Protein AF-F0Y7C0-F1 (afdb_monomer)

Structure (mmCIF, N/CA/C/O backbone):
data_AF-F0Y7C0-F1
#
_entry.id   AF-F0Y7C0-F1
#
loop_
_atom_site.group_PDB
_atom_site.id
_atom_site.type_symbol
_atom_site.label_atom_id
_atom_site.label_alt_id
_atom_site.label_comp_id
_atom_site.label_asym_id
_atom_site.label_entity_id
_atom_site.label_seq_id
_atom_site.pdbx_PDB_ins_code
_atom_site.Cartn_x
_atom_site.Cartn_y
_atom_site.Cartn_z
_atom_site.occupancy
_atom_site.B_iso_or_equiv
_atom_site.auth_seq_id
_atom_site.auth_comp_id
_atom_site.auth_asym_id
_atom_site.auth_atom_id
_atom_site.pdbx_PDB_model_num
ATOM 1 N N . MET A 1 1 ? 16.597 57.421 -19.277 1.00 56.44 1 MET A N 1
ATOM 2 C CA . MET A 1 1 ? 15.502 56.585 -18.731 1.00 56.44 1 MET A CA 1
ATOM 3 C C . MET A 1 1 ? 15.361 55.242 -19.453 1.00 56.44 1 MET A C 1
ATOM 5 O O . MET A 1 1 ? 14.968 54.290 -18.800 1.00 56.44 1 MET A O 1
ATOM 9 N N . GLU A 1 2 ? 15.746 55.115 -20.732 1.00 59.81 2 GLU A N 1
ATOM 10 C CA . GLU A 1 2 ? 15.645 53.856 -21.507 1.00 59.81 2 GLU A CA 1
ATOM 11 C C . GLU A 1 2 ? 16.550 52.711 -21.005 1.00 59.81 2 GLU A C 1
ATOM 13 O O . GLU A 1 2 ? 16.151 51.552 -21.026 1.00 59.81 2 GLU A O 1
ATOM 18 N N . SER A 1 3 ? 17.740 53.026 -20.479 1.00 69.81 3 SER A N 1
ATOM 19 C CA . SER A 1 3 ? 18.706 52.017 -20.009 1.00 69.81 3 SER A CA 1
ATOM 20 C C . SER A 1 3 ? 18.219 51.222 -18.787 1.00 69.81 3 SER A C 1
ATOM 22 O O . SER A 1 3 ? 18.406 50.011 -18.727 1.00 69.81 3 SER A O 1
ATOM 24 N N . LEU A 1 4 ? 17.531 51.874 -17.842 1.00 71.69 4 LEU A N 1
ATOM 25 C CA . LEU A 1 4 ? 16.999 51.210 -16.646 1.00 71.69 4 LEU A CA 1
ATOM 26 C C . LEU A 1 4 ? 15.819 50.287 -16.976 1.00 71.69 4 LEU A C 1
ATOM 28 O O . LEU A 1 4 ? 15.705 49.223 -16.376 1.00 71.69 4 LEU A O 1
ATOM 32 N N . GLY A 1 5 ? 14.981 50.658 -17.952 1.00 79.12 5 GLY A N 1
ATOM 33 C CA . GLY A 1 5 ? 13.874 49.818 -18.420 1.00 79.12 5 GLY A CA 1
ATOM 34 C C . GLY A 1 5 ? 14.374 48.515 -19.043 1.00 79.12 5 GLY A C 1
ATOM 35 O O . GLY A 1 5 ? 13.956 47.439 -18.632 1.00 79.12 5 GLY A O 1
ATOM 36 N N . SER A 1 6 ? 15.370 48.605 -19.930 1.00 79.25 6 SER A N 1
ATOM 37 C CA . SER A 1 6 ? 15.985 47.429 -20.561 1.00 79.25 6 SER A CA 1
ATOM 38 C C . SER A 1 6 ? 16.642 46.476 -19.556 1.00 79.25 6 SER A C 1
ATOM 40 O O . SER A 1 6 ? 16.590 45.263 -19.753 1.00 79.25 6 SER A O 1
ATOM 42 N N . ILE A 1 7 ? 17.253 47.000 -18.488 1.00 77.62 7 ILE A N 1
ATOM 43 C CA . ILE A 1 7 ? 17.872 46.181 -17.436 1.00 77.62 7 ILE A CA 1
ATOM 44 C C . ILE A 1 7 ? 16.794 45.486 -16.596 1.00 77.62 7 ILE A C 1
ATOM 46 O O . ILE A 1 7 ? 16.911 44.298 -16.304 1.00 77.62 7 ILE A O 1
ATOM 50 N N . ILE A 1 8 ? 15.719 46.198 -16.247 1.00 80.44 8 ILE A N 1
ATOM 51 C CA . ILE A 1 8 ? 14.585 45.633 -15.502 1.00 80.44 8 ILE A CA 1
ATOM 52 C C . ILE A 1 8 ? 13.877 44.550 -16.324 1.00 80.44 8 ILE A C 1
ATOM 54 O O . ILE A 1 8 ? 13.515 43.512 -15.772 1.00 80.44 8 ILE A O 1
ATOM 58 N N . ASP A 1 9 ? 13.712 44.753 -17.629 1.00 83.06 9 ASP A N 1
ATOM 59 C CA . ASP A 1 9 ? 13.090 43.771 -18.519 1.00 83.06 9 ASP A CA 1
ATOM 60 C C . ASP A 1 9 ? 13.996 42.555 -18.752 1.00 83.06 9 ASP A C 1
ATOM 62 O O . ASP A 1 9 ? 13.507 41.423 -18.770 1.00 83.06 9 ASP A O 1
ATOM 66 N N . GLY A 1 10 ? 15.315 42.763 -18.821 1.00 80.88 10 GLY A N 1
ATOM 67 C CA . GLY A 1 10 ? 16.316 41.694 -18.824 1.00 80.88 10 GLY A CA 1
ATOM 68 C C . GLY A 1 10 ? 16.215 40.824 -17.571 1.00 80.88 10 GLY A C 1
ATOM 69 O O . GLY A 1 10 ? 15.967 39.625 -17.687 1.00 80.88 10 GLY A O 1
ATOM 70 N N . ILE A 1 11 ? 16.262 41.443 -16.385 1.00 79.62 11 ILE A N 1
ATOM 71 C CA . ILE A 1 11 ? 16.134 40.757 -15.089 1.00 79.62 11 ILE A CA 1
ATOM 72 C C . ILE A 1 11 ? 14.779 40.058 -14.968 1.00 79.62 11 ILE A C 1
ATOM 74 O O . ILE A 1 11 ? 14.725 38.910 -14.540 1.00 79.62 11 ILE A O 1
ATOM 78 N N . LYS A 1 12 ? 13.674 40.692 -15.382 1.00 80.38 12 LYS A N 1
ATOM 79 C CA . LYS A 1 12 ? 12.358 40.037 -15.407 1.00 80.38 12 LYS A CA 1
ATOM 80 C C . LYS A 1 12 ? 12.359 38.828 -16.327 1.00 80.38 12 LYS A C 1
ATOM 82 O O . LYS A 1 12 ? 11.816 37.804 -15.940 1.00 80.38 12 LYS A O 1
ATOM 87 N N . SER A 1 13 ? 12.953 38.915 -17.514 1.00 78.00 13 SER A N 1
ATOM 88 C CA . SER A 1 13 ? 13.007 37.793 -18.455 1.00 78.00 13 SER A CA 1
ATOM 89 C C . SER A 1 13 ? 13.873 36.641 -17.942 1.00 78.00 13 SER A C 1
ATOM 91 O O . SER A 1 13 ? 13.550 35.482 -18.187 1.00 78.00 13 SER A O 1
AT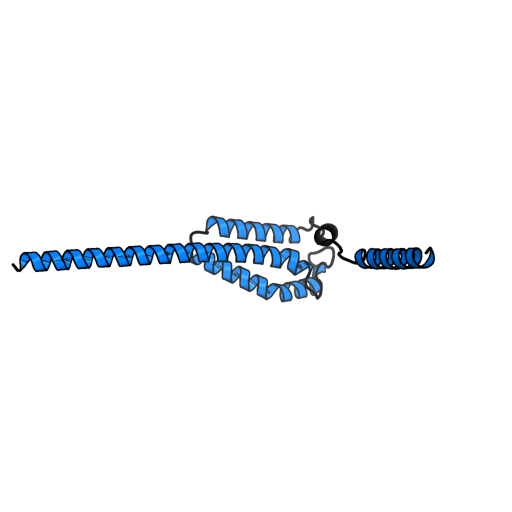OM 93 N N . GLU A 1 14 ? 14.926 36.947 -17.187 1.00 74.88 14 GLU A N 1
ATOM 94 C CA . GLU A 1 14 ? 15.871 35.983 -16.626 1.00 74.88 14 GLU A CA 1
ATOM 95 C C . GLU A 1 14 ? 15.322 35.344 -15.344 1.00 74.88 14 GLU A C 1
ATOM 97 O O . GLU A 1 14 ? 15.410 34.132 -15.180 1.00 74.88 14 GLU A O 1
ATOM 102 N N . VAL A 1 15 ? 14.616 36.116 -14.510 1.00 70.94 15 VAL A N 1
ATOM 103 C CA . VAL A 1 15 ? 13.826 35.624 -13.370 1.00 70.94 15 VAL A CA 1
ATOM 104 C C . VAL A 1 15 ? 12.611 34.831 -13.847 1.00 70.94 15 VAL A C 1
ATOM 106 O O . VAL A 1 15 ? 12.306 33.807 -13.257 1.00 70.94 15 VAL A O 1
ATOM 109 N N . LEU A 1 16 ? 11.939 35.229 -14.932 1.00 68.00 16 LEU A N 1
ATOM 110 C CA . LEU A 1 16 ? 10.830 34.472 -15.530 1.00 68.00 16 LEU A CA 1
ATOM 111 C C . LEU A 1 16 ? 11.313 33.214 -16.258 1.00 68.00 16 LEU A C 1
ATOM 113 O O . LEU A 1 16 ? 10.583 32.229 -16.298 1.00 68.00 16 LEU A O 1
ATOM 117 N N . LYS A 1 17 ? 12.523 33.217 -16.828 1.00 65.88 17 LYS A N 1
ATOM 118 C CA . LYS A 1 17 ? 13.162 32.006 -17.365 1.00 65.88 17 LYS A CA 1
ATOM 119 C C . LYS A 1 17 ? 13.640 31.091 -16.241 1.00 65.88 17 LYS A C 1
ATOM 121 O O . LYS A 1 17 ? 13.373 29.903 -16.318 1.00 65.88 17 LYS A O 1
ATOM 126 N N . GLY A 1 18 ? 14.237 31.630 -15.179 1.00 55.50 18 GLY A N 1
ATOM 127 C CA . GLY A 1 18 ? 14.610 30.889 -13.970 1.00 55.50 18 GLY A CA 1
ATOM 128 C C . GLY A 1 18 ? 13.398 30.341 -13.210 1.00 55.50 18 GLY A C 1
ATOM 129 O O . GLY A 1 18 ? 13.439 29.218 -12.730 1.00 55.50 18 GLY A O 1
ATOM 130 N N . ALA A 1 19 ? 12.279 31.069 -13.203 1.00 53.97 19 ALA A N 1
ATOM 131 C CA . ALA A 1 19 ? 10.988 30.618 -12.678 1.00 53.97 19 ALA A CA 1
ATOM 132 C C . ALA A 1 19 ? 10.249 29.654 -13.623 1.00 53.97 19 ALA A C 1
ATOM 134 O O . ALA A 1 19 ? 9.282 29.024 -13.210 1.00 53.97 19 ALA A O 1
ATOM 135 N N . LYS A 1 20 ? 10.691 29.526 -14.883 1.00 49.62 20 LYS A N 1
ATOM 136 C CA . LYS A 1 20 ? 10.250 28.478 -15.817 1.00 49.62 20 LYS A CA 1
ATOM 137 C C . LYS A 1 20 ? 11.103 27.211 -15.738 1.00 49.62 20 LYS A C 1
ATOM 139 O O . LYS A 1 20 ? 10.768 26.234 -16.400 1.00 49.62 20 LYS A O 1
ATOM 144 N N . VAL A 1 21 ? 12.164 27.194 -14.930 1.00 58.69 21 VAL A N 1
ATOM 145 C CA . VAL A 1 21 ? 12.923 25.977 -14.624 1.00 58.69 21 VAL A CA 1
ATOM 146 C C . VAL A 1 21 ? 12.464 25.454 -13.255 1.00 58.69 21 VAL A C 1
ATOM 148 O O . VAL A 1 21 ? 13.127 25.649 -12.242 1.00 58.69 21 VAL A O 1
ATOM 151 N N . GLY A 1 22 ? 11.287 24.811 -13.251 1.00 49.94 22 GLY A N 1
ATOM 152 C CA . GLY A 1 22 ? 10.774 23.945 -12.176 1.00 49.94 22 GLY A CA 1
ATOM 153 C C . GLY A 1 22 ? 9.294 24.181 -11.810 1.00 49.94 22 GLY A C 1
ATOM 154 O O . GLY A 1 22 ? 8.919 25.341 -11.635 1.00 49.94 22 GLY A O 1
ATOM 155 N N . PRO A 1 23 ? 8.442 23.141 -11.630 1.00 52.56 23 PRO A N 1
ATOM 156 C CA . PRO A 1 23 ? 8.698 21.694 -11.647 1.00 52.56 23 PRO A CA 1
ATOM 157 C C . PRO A 1 23 ? 8.134 20.992 -12.904 1.00 52.56 23 PRO A C 1
ATOM 159 O O . PRO A 1 23 ? 7.142 21.441 -13.468 1.00 52.56 23 PRO A O 1
ATOM 162 N N . GLU A 1 24 ? 8.695 19.838 -13.281 1.00 62.22 24 GLU A N 1
ATOM 163 C CA . GLU A 1 24 ? 7.893 18.762 -13.891 1.00 62.22 24 GLU A CA 1
ATOM 164 C C . GLU A 1 24 ? 6.770 18.470 -12.887 1.00 62.22 24 GLU A C 1
ATOM 166 O O . GLU A 1 24 ? 7.020 18.021 -11.762 1.00 62.22 24 GLU A O 1
ATOM 171 N N . THR A 1 25 ? 5.542 18.842 -13.204 1.00 77.75 25 THR A N 1
ATOM 172 C CA . THR A 1 25 ? 4.415 18.801 -12.273 1.00 77.75 25 THR A CA 1
ATOM 173 C C . THR A 1 25 ? 4.244 17.364 -11.759 1.00 77.75 25 THR A C 1
ATOM 175 O O . THR A 1 25 ? 4.436 16.407 -12.504 1.00 77.75 25 THR A O 1
ATOM 178 N N . PHE A 1 26 ? 3.866 17.146 -10.493 1.00 79.38 26 PHE A N 1
ATOM 179 C CA . PHE A 1 26 ? 3.621 15.782 -9.969 1.00 79.38 26 PHE A CA 1
ATOM 180 C C . PHE A 1 26 ? 2.701 14.959 -10.893 1.00 79.38 26 PHE A C 1
ATOM 182 O O . PHE A 1 26 ? 2.929 13.775 -11.123 1.00 79.38 26 PHE A O 1
ATOM 189 N N . LEU A 1 27 ? 1.699 15.617 -11.480 1.00 84.00 27 LEU A N 1
ATOM 190 C CA . LEU A 1 27 ? 0.798 15.022 -12.464 1.00 84.00 27 LEU A CA 1
ATOM 191 C C . LEU A 1 27 ? 1.508 14.570 -13.745 1.00 84.00 27 LEU A C 1
ATOM 193 O O . LEU A 1 27 ? 1.138 13.537 -14.292 1.00 84.00 27 LEU A O 1
ATOM 197 N N . GLU A 1 28 ? 2.519 15.303 -14.207 1.00 86.50 28 GLU A N 1
ATOM 198 C CA . GLU A 1 28 ? 3.332 14.932 -15.371 1.00 86.50 28 GLU A CA 1
ATOM 199 C C . GLU A 1 28 ? 4.184 13.701 -15.056 1.00 86.50 28 GLU A C 1
ATOM 201 O O . GLU A 1 28 ? 4.198 12.761 -15.843 1.00 86.50 28 GLU A O 1
ATOM 206 N N . ASN A 1 29 ? 4.767 13.625 -13.855 1.00 86.19 29 ASN A N 1
ATOM 207 C CA . ASN A 1 29 ? 5.490 12.433 -13.396 1.00 86.19 29 ASN A CA 1
ATOM 208 C C . ASN A 1 29 ? 4.575 11.201 -13.286 1.00 86.19 29 ASN A C 1
ATOM 210 O O . ASN A 1 29 ? 4.940 10.111 -13.724 1.00 86.19 29 ASN A O 1
ATOM 214 N N . VAL A 1 30 ? 3.360 11.360 -12.748 1.00 86.44 30 VAL A N 1
ATOM 215 C CA . VAL A 1 30 ? 2.364 10.275 -12.693 1.00 86.44 30 VAL A CA 1
ATOM 216 C C . VAL A 1 30 ? 1.913 9.867 -14.095 1.00 86.44 30 VAL A C 1
ATOM 218 O O . VAL A 1 30 ? 1.758 8.676 -14.367 1.00 86.44 30 VAL A O 1
ATOM 221 N N . ALA A 1 31 ? 1.704 10.830 -14.995 1.00 88.12 31 ALA A N 1
ATOM 222 C CA . ALA A 1 31 ? 1.331 10.557 -16.377 1.00 88.12 31 ALA A CA 1
ATOM 223 C C . ALA A 1 31 ? 2.447 9.809 -17.122 1.00 88.12 31 ALA A C 1
ATOM 225 O O . ALA A 1 31 ? 2.161 8.815 -17.789 1.00 88.12 31 ALA A O 1
ATOM 226 N N . ALA A 1 32 ? 3.701 10.231 -16.952 1.00 88.50 32 ALA A N 1
ATOM 227 C CA . ALA A 1 32 ? 4.874 9.571 -17.512 1.00 88.50 32 ALA A CA 1
ATOM 228 C C . ALA A 1 32 ? 5.032 8.147 -16.963 1.00 88.50 32 ALA A C 1
ATOM 230 O O . ALA A 1 32 ? 5.174 7.208 -17.743 1.00 88.50 32 ALA A O 1
ATOM 231 N N . PHE A 1 33 ? 4.906 7.958 -15.645 1.00 90.25 33 PHE A N 1
ATOM 232 C CA . PHE A 1 33 ? 4.927 6.632 -15.024 1.00 90.25 33 PHE A CA 1
ATOM 233 C C . PHE A 1 33 ? 3.829 5.728 -15.592 1.00 90.25 33 PHE A C 1
ATOM 235 O O . PHE A 1 33 ? 4.085 4.598 -16.006 1.00 90.25 33 PHE A O 1
ATOM 242 N N . ARG A 1 34 ? 2.596 6.240 -15.674 1.00 90.81 34 ARG A N 1
ATOM 243 C CA . ARG A 1 34 ? 1.465 5.496 -16.231 1.00 90.81 34 ARG A CA 1
ATOM 244 C C . ARG A 1 34 ? 1.694 5.108 -17.690 1.00 90.81 34 ARG A C 1
ATOM 246 O O . ARG A 1 34 ? 1.262 4.027 -18.072 1.00 90.81 34 ARG A O 1
ATOM 253 N N . ALA A 1 35 ? 2.312 5.978 -18.484 1.00 90.94 35 ALA A N 1
ATOM 254 C CA . ALA A 1 35 ? 2.606 5.717 -19.888 1.00 90.94 35 ALA A CA 1
ATOM 255 C C . ALA A 1 35 ? 3.768 4.728 -20.080 1.00 90.94 35 ALA A C 1
ATOM 257 O O . ALA A 1 35 ? 3.752 3.966 -21.041 1.00 90.94 35 ALA A O 1
ATOM 258 N N . ALA A 1 36 ? 4.753 4.730 -19.178 1.00 90.75 36 ALA A N 1
ATOM 259 C CA . ALA A 1 36 ? 5.907 3.833 -19.229 1.00 90.75 36 ALA A CA 1
ATOM 260 C C . ALA A 1 36 ? 5.571 2.395 -18.795 1.00 90.75 36 ALA A C 1
ATOM 262 O O . ALA A 1 36 ? 6.186 1.442 -19.270 1.00 90.75 36 ALA A O 1
ATOM 263 N N . VAL A 1 37 ? 4.598 2.223 -17.896 1.00 94.12 37 VAL A N 1
ATOM 264 C CA . VAL A 1 37 ? 4.179 0.902 -17.412 1.00 94.12 37 VAL A CA 1
ATOM 265 C C . VAL A 1 37 ? 3.186 0.255 -18.379 1.00 94.12 37 VAL A C 1
ATOM 267 O O . VAL A 1 37 ? 2.146 0.834 -18.693 1.00 94.12 37 VAL A O 1
ATOM 270 N N . ASP A 1 38 ? 3.459 -0.984 -18.799 1.00 94.75 38 ASP A N 1
ATOM 271 C CA . ASP A 1 38 ? 2.503 -1.771 -19.584 1.00 94.75 38 ASP A CA 1
ATOM 272 C C . ASP A 1 38 ? 1.514 -2.493 -18.658 1.00 94.75 38 ASP A C 1
ATOM 274 O O . ASP A 1 38 ? 1.760 -3.572 -18.126 1.00 94.75 38 ASP A O 1
ATOM 278 N N . TRP A 1 39 ? 0.342 -1.892 -18.472 1.00 95.25 39 TRP A N 1
ATOM 279 C CA . TRP A 1 39 ? -0.721 -2.422 -17.611 1.00 95.25 39 TRP A CA 1
ATOM 280 C C . TRP A 1 39 ? -1.405 -3.687 -18.160 1.00 95.25 39 TRP A C 1
ATOM 282 O O . TRP A 1 39 ? -2.241 -4.288 -17.470 1.00 95.25 39 TRP A O 1
ATOM 292 N N . SER A 1 40 ? -1.100 -4.097 -19.395 1.00 95.56 40 SER A N 1
ATOM 293 C CA . SER A 1 40 ? -1.624 -5.338 -19.973 1.00 95.56 40 SER A CA 1
ATOM 294 C C . SER A 1 40 ? -0.898 -6.584 -19.454 1.00 95.56 40 SER A C 1
ATOM 296 O O . SER A 1 40 ? -1.422 -7.697 -19.576 1.00 95.56 40 SER A O 1
ATOM 298 N N . GLU A 1 41 ? 0.262 -6.415 -18.811 1.00 95.38 41 GLU A N 1
ATOM 299 C CA . GLU A 1 41 ? 1.041 -7.531 -18.294 1.00 95.38 41 GLU A CA 1
ATOM 300 C C . GLU A 1 41 ? 0.299 -8.287 -17.178 1.00 95.38 41 GLU A C 1
ATOM 302 O O . GLU A 1 41 ? -0.108 -7.740 -16.147 1.00 95.38 41 GLU A O 1
ATOM 307 N N . ARG A 1 42 ? 0.140 -9.603 -17.372 1.00 96.75 42 ARG A N 1
ATOM 308 C CA . ARG A 1 42 ? -0.679 -10.463 -16.499 1.00 96.75 42 ARG A CA 1
ATOM 309 C C . ARG A 1 42 ? -0.184 -10.496 -15.054 1.00 96.75 42 ARG A C 1
ATOM 311 O O . ARG A 1 42 ? -0.996 -10.613 -14.140 1.00 96.75 42 ARG A O 1
ATOM 318 N N . TRP A 1 43 ? 1.127 -10.415 -14.830 1.00 96.00 43 TRP A N 1
ATOM 319 C CA . TRP A 1 43 ? 1.677 -10.421 -13.475 1.00 96.00 43 TRP A CA 1
ATOM 320 C C . TRP A 1 43 ? 1.420 -9.087 -12.759 1.00 96.00 43 TRP A C 1
ATOM 322 O O . TRP A 1 43 ? 1.082 -9.119 -11.578 1.00 96.00 43 TRP A O 1
ATOM 332 N N . ILE A 1 44 ? 1.459 -7.943 -13.462 1.00 96.69 44 ILE A N 1
ATOM 333 C CA . ILE A 1 44 ? 1.077 -6.631 -12.907 1.00 96.69 44 ILE A CA 1
ATOM 334 C C . ILE A 1 44 ? -0.397 -6.658 -12.506 1.00 96.69 44 ILE A C 1
ATOM 336 O O . ILE A 1 44 ? -0.746 -6.285 -11.387 1.00 96.69 44 ILE A O 1
ATOM 340 N N . GLN A 1 45 ? -1.267 -7.182 -13.372 1.00 97.62 45 GLN A N 1
ATOM 341 C CA . GLN A 1 45 ? -2.682 -7.376 -13.043 1.00 97.62 45 GLN A CA 1
ATOM 342 C C . GLN A 1 45 ? -2.870 -8.302 -11.835 1.00 97.62 45 GLN A C 1
ATOM 344 O O . GLN A 1 45 ? -3.703 -8.022 -10.975 1.00 97.62 45 GLN A O 1
ATOM 349 N N . GLY A 1 46 ? -2.069 -9.366 -11.730 1.00 97.81 46 GLY A N 1
ATOM 350 C CA . GLY A 1 46 ? -2.037 -10.243 -10.559 1.00 97.81 46 GLY A CA 1
ATOM 351 C C . GLY A 1 46 ? -1.666 -9.497 -9.275 1.00 97.81 46 GLY A C 1
ATOM 352 O O . GLY A 1 46 ? -2.338 -9.660 -8.257 1.00 97.81 46 GLY A O 1
ATOM 353 N N . VAL A 1 47 ? -0.659 -8.621 -9.330 1.00 97.19 47 VAL A N 1
ATOM 354 C CA . VAL A 1 47 ? -0.266 -7.756 -8.208 1.00 97.19 47 VAL A CA 1
ATOM 355 C C . VAL A 1 47 ? -1.394 -6.784 -7.847 1.00 97.19 47 VAL A C 1
ATOM 357 O O . VAL A 1 47 ? -1.723 -6.639 -6.672 1.00 97.19 47 VAL A O 1
ATOM 360 N N . LEU A 1 48 ? -2.046 -6.146 -8.819 1.00 97.06 48 LEU A N 1
ATOM 361 C CA . LEU A 1 48 ? -3.183 -5.251 -8.558 1.00 97.06 48 LEU A CA 1
ATOM 362 C C . LEU A 1 48 ? -4.378 -5.996 -7.943 1.00 97.06 48 LEU A C 1
ATOM 364 O O . LEU A 1 48 ? -4.989 -5.508 -6.991 1.00 97.06 48 LEU A O 1
ATOM 368 N N . ALA A 1 49 ? -4.682 -7.197 -8.434 1.00 98.06 49 ALA A N 1
ATOM 369 C CA . ALA A 1 49 ? -5.725 -8.053 -7.878 1.00 98.06 49 ALA A CA 1
ATOM 370 C C . ALA A 1 49 ? -5.396 -8.497 -6.443 1.00 98.06 49 ALA A C 1
ATOM 372 O O . ALA A 1 49 ? -6.282 -8.519 -5.588 1.00 98.06 49 ALA A O 1
ATOM 373 N N . TRP A 1 50 ? -4.125 -8.791 -6.156 1.00 97.62 50 TRP A N 1
ATOM 374 C CA . TRP A 1 50 ? -3.648 -9.067 -4.802 1.00 97.62 50 TRP A CA 1
ATOM 375 C C . TRP A 1 50 ? -3.850 -7.863 -3.871 1.00 97.62 50 TRP A C 1
ATOM 377 O O . TRP A 1 50 ? -4.367 -8.017 -2.769 1.00 97.62 50 TRP A O 1
ATOM 387 N N . HIS A 1 51 ? -3.538 -6.641 -4.311 1.00 97.56 51 HIS A N 1
ATOM 388 C CA . HIS A 1 51 ? -3.838 -5.446 -3.514 1.00 97.56 51 HIS A CA 1
ATOM 389 C C . HIS A 1 51 ? -5.339 -5.296 -3.250 1.00 97.56 51 HIS A C 1
ATOM 391 O O . HIS A 1 51 ? -5.745 -5.045 -2.114 1.00 97.56 51 HIS A O 1
ATOM 397 N N . ALA A 1 52 ? -6.176 -5.484 -4.273 1.00 97.81 52 ALA A N 1
ATOM 398 C CA . ALA A 1 52 ? -7.625 -5.416 -4.121 1.00 97.81 52 ALA A CA 1
ATOM 399 C C . ALA A 1 52 ? -8.147 -6.462 -3.121 1.00 97.81 52 ALA A C 1
ATOM 401 O O . ALA A 1 52 ? -8.995 -6.141 -2.288 1.00 97.81 52 ALA A O 1
ATOM 402 N N . SER A 1 53 ? -7.614 -7.688 -3.144 1.00 97.75 53 SER A N 1
ATOM 403 C CA . SER A 1 53 ? -8.011 -8.730 -2.193 1.00 97.75 53 SER A CA 1
ATOM 404 C C . SER A 1 53 ? -7.620 -8.374 -0.755 1.00 97.75 53 SER A C 1
ATOM 406 O O . SER A 1 53 ? -8.428 -8.574 0.152 1.00 97.75 53 SER A O 1
ATOM 408 N N . LEU A 1 54 ? -6.455 -7.753 -0.534 1.00 97.44 54 LEU A N 1
ATOM 409 C CA . LEU A 1 54 ? -6.062 -7.253 0.788 1.00 97.44 54 LEU A CA 1
ATOM 410 C C . LEU A 1 54 ? -7.008 -6.161 1.297 1.00 97.44 54 LEU A C 1
ATOM 412 O O . LEU A 1 54 ? -7.385 -6.188 2.468 1.00 97.44 54 LEU A O 1
ATOM 416 N N . TRP A 1 55 ? -7.444 -5.244 0.428 1.00 97.62 55 TRP A N 1
ATOM 417 C CA . TRP A 1 55 ? -8.463 -4.248 0.779 1.00 97.62 55 TRP A CA 1
ATOM 418 C C . TRP A 1 55 ? -9.798 -4.896 1.144 1.00 97.62 55 TRP A C 1
ATOM 420 O O . TRP A 1 55 ? -10.426 -4.502 2.128 1.00 97.62 55 TRP A O 1
ATOM 430 N N . VAL A 1 56 ? -10.218 -5.923 0.402 1.00 97.94 56 VAL A N 1
ATOM 431 C CA . VAL A 1 56 ? -11.435 -6.684 0.717 1.00 97.94 56 VAL A CA 1
ATOM 432 C C . VAL A 1 56 ? -11.313 -7.364 2.081 1.00 97.94 56 VAL A C 1
ATOM 434 O O . VAL A 1 56 ? -12.219 -7.226 2.904 1.00 97.94 56 VAL A O 1
ATOM 437 N N . VAL A 1 57 ? -10.195 -8.040 2.361 1.00 97.19 57 VAL A N 1
ATOM 438 C CA . VAL A 1 57 ? -9.939 -8.680 3.663 1.00 97.19 57 VAL A CA 1
ATOM 439 C C . VAL A 1 57 ? -9.925 -7.639 4.784 1.00 97.19 57 VAL A C 1
ATOM 441 O O . VAL A 1 57 ? -10.598 -7.823 5.799 1.00 97.19 57 VAL A O 1
ATOM 444 N N . PHE A 1 58 ? -9.230 -6.517 4.596 1.00 97.25 58 PHE A N 1
ATOM 445 C CA . PHE A 1 58 ? -9.204 -5.422 5.563 1.00 97.25 58 PHE A CA 1
ATOM 446 C C . PHE A 1 58 ? -10.617 -4.936 5.906 1.00 97.25 58 PHE A C 1
ATOM 448 O O . PHE A 1 58 ? -10.974 -4.879 7.084 1.00 97.25 58 PHE A O 1
ATOM 455 N N . LEU A 1 59 ? -11.442 -4.645 4.897 1.00 96.94 59 LEU A N 1
ATOM 456 C CA . LEU A 1 59 ? -12.800 -4.135 5.092 1.00 96.94 59 LEU A CA 1
ATOM 457 C C . LEU A 1 59 ? -13.740 -5.177 5.710 1.00 96.94 59 LEU A C 1
ATOM 459 O O . LEU A 1 59 ? -14.537 -4.828 6.589 1.00 96.94 59 LEU A O 1
ATOM 463 N N . ALA A 1 60 ? -13.640 -6.439 5.284 1.00 97.31 6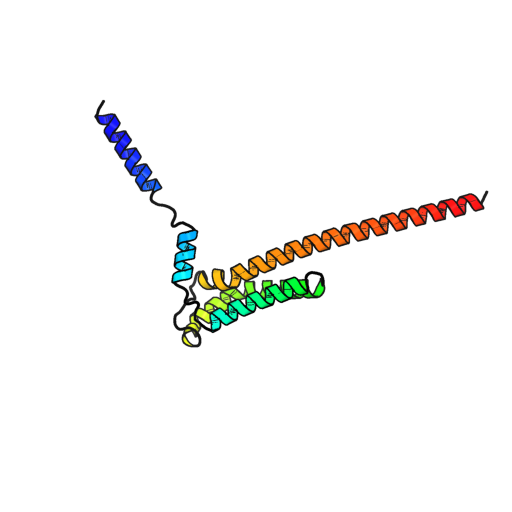0 ALA A N 1
ATOM 464 C CA . ALA A 1 60 ? -14.455 -7.538 5.796 1.00 97.31 60 ALA A CA 1
ATOM 465 C C . ALA A 1 60 ? -14.169 -7.814 7.280 1.00 97.31 60 ALA A C 1
ATOM 467 O O . ALA A 1 60 ? -15.096 -7.990 8.073 1.00 97.31 60 ALA A O 1
ATOM 468 N N . PHE A 1 61 ? -12.895 -7.775 7.677 1.00 95.44 61 PHE A N 1
ATOM 469 C CA . PHE A 1 61 ? -12.447 -8.118 9.028 1.00 95.44 61 PHE A CA 1
ATOM 470 C C . PHE A 1 61 ? -12.077 -6.902 9.889 1.00 95.44 61 PHE A C 1
ATOM 472 O O . PHE A 1 61 ? -11.455 -7.064 10.935 1.00 95.44 61 PHE A O 1
ATOM 479 N N . ARG A 1 62 ? -12.482 -5.679 9.517 1.00 93.38 62 ARG A N 1
ATOM 480 C CA . ARG A 1 62 ? -12.116 -4.431 10.230 1.00 93.38 62 ARG A CA 1
ATOM 481 C C . ARG A 1 62 ? -12.464 -4.394 11.722 1.00 93.38 62 ARG A C 1
ATOM 483 O O . ARG A 1 62 ? -11.893 -3.604 12.462 1.00 93.38 62 ARG A O 1
ATOM 490 N N . LYS A 1 63 ? -13.411 -5.222 12.175 1.00 91.38 63 LYS A N 1
ATOM 491 C CA . LYS A 1 63 ? -13.822 -5.321 13.589 1.00 91.38 63 LYS A CA 1
ATOM 492 C C . LYS A 1 63 ? -13.115 -6.443 14.360 1.00 91.38 63 LYS A C 1
ATOM 494 O O . LYS A 1 63 ? -13.283 -6.530 15.571 1.00 91.38 63 LYS A O 1
ATOM 499 N N . VAL A 1 64 ? -12.363 -7.307 13.677 1.00 93.50 64 VAL A N 1
ATOM 500 C CA . VAL A 1 64 ? -11.690 -8.465 14.277 1.00 93.50 64 VAL A CA 1
ATOM 501 C C . VAL A 1 64 ? -10.228 -8.107 14.522 1.00 93.50 64 VAL A C 1
ATOM 503 O O . VAL A 1 64 ? -9.413 -8.144 13.602 1.00 93.50 64 VAL A O 1
ATOM 506 N N . TYR A 1 65 ? -9.904 -7.741 15.765 1.00 90.69 65 TYR A N 1
ATOM 507 C CA . TYR A 1 65 ? -8.582 -7.222 16.137 1.00 90.69 65 TYR A CA 1
ATOM 508 C C . TYR A 1 65 ? -7.434 -8.159 15.739 1.00 90.69 65 TYR A C 1
ATOM 510 O O . TYR A 1 65 ? -6.478 -7.719 15.110 1.00 90.69 65 TYR A O 1
ATOM 518 N N . GLU A 1 66 ? -7.557 -9.455 16.028 1.00 93.00 66 GLU A N 1
ATOM 519 C CA . GLU A 1 66 ? -6.514 -10.452 15.749 1.00 93.00 66 GLU A CA 1
ATOM 520 C C . GLU A 1 66 ? -6.164 -10.535 14.256 1.00 93.00 66 GLU A C 1
ATOM 522 O O . GLU A 1 66 ? -4.990 -10.516 13.885 1.00 93.00 66 GLU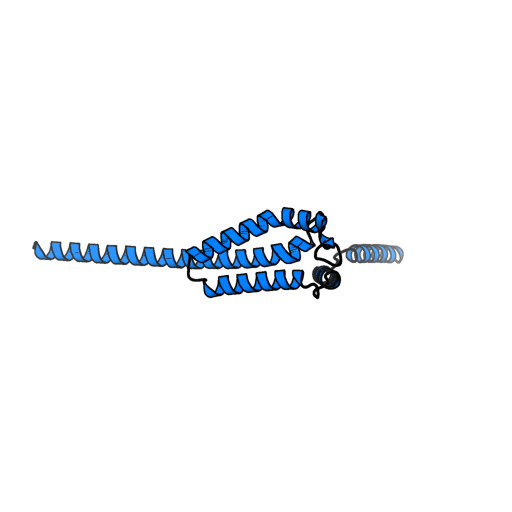 A O 1
ATOM 527 N N . VAL A 1 67 ? -7.182 -10.545 13.385 1.00 94.62 67 VAL A N 1
ATOM 528 C CA . VAL A 1 67 ? -6.992 -10.577 11.926 1.00 94.62 67 VAL A CA 1
ATOM 529 C C . VAL A 1 67 ? -6.336 -9.289 11.440 1.00 94.62 67 VAL A C 1
ATOM 531 O O . VAL A 1 67 ? -5.430 -9.340 10.613 1.00 94.62 67 VAL A O 1
ATOM 534 N N . GLN A 1 68 ? -6.758 -8.136 11.963 1.00 95.19 68 GLN A N 1
ATOM 535 C CA . GLN A 1 68 ? -6.177 -6.843 11.598 1.00 95.19 68 GLN A CA 1
ATOM 536 C C . GLN A 1 68 ? -4.700 -6.757 11.994 1.00 95.19 68 GLN A C 1
ATOM 538 O O . GLN A 1 68 ? -3.886 -6.292 11.202 1.00 95.19 68 GLN A O 1
ATOM 543 N N . VAL A 1 69 ? -4.338 -7.242 13.186 1.00 95.38 69 VAL A N 1
ATOM 544 C CA . VAL A 1 69 ? -2.942 -7.289 13.646 1.00 95.38 69 VAL A CA 1
ATOM 545 C C . VAL A 1 69 ? -2.105 -8.195 12.745 1.00 95.38 69 VAL A C 1
ATOM 547 O O . VAL A 1 69 ? -1.047 -7.775 12.277 1.00 95.38 69 VAL A O 1
ATOM 550 N N . GLY A 1 70 ? -2.588 -9.405 12.442 1.00 96.69 70 GLY A N 1
ATOM 551 C CA . GLY A 1 70 ? -1.896 -10.320 11.529 1.00 96.69 70 GLY A CA 1
ATOM 552 C C . GLY A 1 70 ? -1.706 -9.726 10.130 1.00 96.69 70 GLY A C 1
ATOM 553 O O . GLY A 1 70 ? -0.608 -9.783 9.575 1.00 96.69 70 GLY A O 1
ATOM 554 N N . LEU A 1 71 ? -2.751 -9.094 9.586 1.00 96.69 71 LEU A N 1
ATOM 555 C CA . LEU A 1 71 ? -2.705 -8.421 8.289 1.00 96.69 71 LEU A CA 1
ATOM 556 C C . LEU A 1 71 ? -1.709 -7.251 8.294 1.00 96.69 71 LEU A C 1
ATOM 558 O O . LEU A 1 71 ? -0.926 -7.124 7.355 1.00 96.69 71 LEU A O 1
ATOM 562 N N . PHE A 1 72 ? -1.692 -6.443 9.357 1.00 96.88 72 PHE A N 1
ATOM 563 C CA . PHE A 1 72 ? -0.757 -5.328 9.510 1.00 96.88 72 PHE A CA 1
ATOM 564 C C . PHE A 1 72 ? 0.694 -5.812 9.507 1.00 96.88 72 PHE A C 1
ATOM 566 O O . PHE A 1 72 ? 1.495 -5.316 8.719 1.00 96.88 72 PHE A O 1
ATOM 573 N N . PHE A 1 73 ? 1.024 -6.831 10.308 1.00 97.12 73 PHE A N 1
ATOM 574 C CA . PHE A 1 73 ? 2.369 -7.412 10.310 1.00 97.12 73 PHE A CA 1
ATOM 575 C C . PHE A 1 73 ? 2.751 -7.994 8.949 1.00 97.12 73 PHE A C 1
ATOM 577 O O . PHE A 1 73 ? 3.869 -7.768 8.488 1.00 97.12 73 PHE A O 1
ATOM 584 N N . GLY A 1 74 ? 1.829 -8.693 8.282 1.00 97.19 74 GLY A N 1
ATOM 585 C CA . GLY A 1 74 ? 2.054 -9.207 6.932 1.00 97.19 74 GLY A CA 1
ATOM 586 C C . GLY A 1 74 ? 2.388 -8.095 5.935 1.00 97.19 74 GLY A C 1
ATOM 587 O O . GLY A 1 74 ? 3.375 -8.198 5.206 1.00 97.19 74 GLY A O 1
ATOM 588 N N . VAL A 1 75 ? 1.621 -7.001 5.952 1.00 97.25 75 VAL A N 1
ATOM 589 C CA . VAL A 1 75 ? 1.864 -5.820 5.110 1.00 97.25 75 VAL A CA 1
ATOM 590 C C . VAL A 1 75 ? 3.201 -5.156 5.452 1.00 97.25 75 VAL A C 1
ATOM 592 O O . VAL A 1 75 ? 3.973 -4.848 4.547 1.00 97.25 75 VAL A O 1
ATOM 595 N N . THR A 1 76 ? 3.528 -4.975 6.733 1.00 96.19 76 THR A N 1
ATOM 596 C CA . THR A 1 76 ? 4.810 -4.385 7.155 1.00 96.19 76 THR A CA 1
ATOM 597 C C . THR A 1 76 ? 6.003 -5.227 6.709 1.00 96.19 76 THR A C 1
ATOM 599 O O . THR A 1 76 ? 6.973 -4.679 6.187 1.00 96.19 76 THR A O 1
ATOM 602 N N . ILE A 1 77 ? 5.933 -6.552 6.866 1.00 97.38 77 ILE A N 1
ATOM 603 C CA . ILE A 1 77 ? 6.982 -7.465 6.395 1.00 97.38 77 ILE A CA 1
ATOM 604 C C . ILE A 1 77 ? 7.115 -7.372 4.874 1.00 97.38 77 ILE A C 1
ATOM 606 O O . ILE A 1 77 ? 8.231 -7.264 4.373 1.00 97.38 77 ILE A O 1
ATOM 610 N N . ALA A 1 78 ? 5.998 -7.367 4.141 1.00 96.38 78 ALA A N 1
ATOM 611 C CA . ALA A 1 78 ? 6.007 -7.238 2.688 1.00 96.38 78 ALA A CA 1
ATOM 612 C C . ALA A 1 78 ? 6.708 -5.945 2.238 1.00 96.38 78 ALA A C 1
ATOM 614 O O . ALA A 1 78 ? 7.612 -6.006 1.407 1.00 96.38 78 ALA A O 1
ATOM 615 N N . VAL A 1 79 ? 6.371 -4.801 2.845 1.00 96.44 79 VAL A N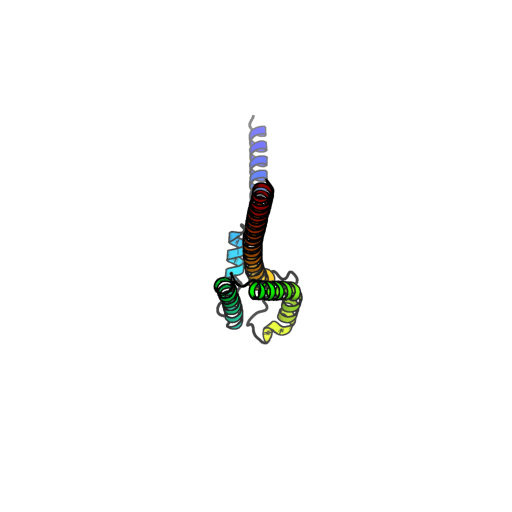 1
ATOM 616 C CA . VAL A 1 79 ? 7.042 -3.516 2.579 1.00 96.44 79 VAL A CA 1
ATOM 617 C C . VAL A 1 79 ? 8.535 -3.586 2.920 1.00 96.44 79 VAL A C 1
ATOM 619 O O . VAL A 1 79 ? 9.357 -3.139 2.127 1.00 96.44 79 VAL A O 1
ATOM 622 N N . GLY A 1 80 ? 8.913 -4.203 4.044 1.00 95.25 80 GLY A N 1
ATOM 623 C CA . GLY A 1 80 ? 10.322 -4.393 4.415 1.00 95.25 80 GLY A CA 1
ATOM 624 C C . GLY A 1 80 ? 11.107 -5.312 3.468 1.00 95.25 80 GLY A C 1
ATOM 625 O O . GLY A 1 80 ? 12.331 -5.236 3.401 1.00 95.25 80 GLY A O 1
ATOM 626 N N . LEU A 1 81 ? 10.418 -6.169 2.712 1.00 95.94 81 LEU A N 1
ATOM 627 C CA . LEU A 1 81 ? 11.011 -7.010 1.672 1.00 95.94 81 LEU A CA 1
ATOM 628 C C . LEU A 1 81 ? 11.002 -6.351 0.288 1.00 95.94 81 LEU A C 1
ATOM 630 O O . LEU A 1 81 ? 11.584 -6.917 -0.635 1.00 95.94 81 LEU A O 1
ATOM 634 N N . ALA A 1 82 ? 10.389 -5.177 0.126 1.00 95.62 82 ALA A N 1
ATOM 635 C CA . ALA A 1 82 ? 10.192 -4.560 -1.182 1.00 95.62 82 ALA A CA 1
ATOM 636 C C . ALA A 1 82 ? 11.506 -4.292 -1.928 1.00 95.62 82 ALA A C 1
ATOM 638 O O . ALA A 1 82 ? 11.590 -4.580 -3.115 1.00 95.62 82 ALA A O 1
ATOM 639 N N . GLU A 1 83 ? 12.552 -3.830 -1.239 1.00 95.81 83 GLU A N 1
ATOM 640 C CA . GLU A 1 83 ? 13.876 -3.609 -1.840 1.00 95.81 83 GLU A CA 1
ATOM 641 C C . GLU A 1 83 ? 14.480 -4.917 -2.379 1.00 95.81 83 GLU A C 1
ATOM 643 O O . GLU A 1 83 ? 14.974 -4.981 -3.504 1.00 95.81 83 GLU A O 1
ATOM 648 N N . ARG A 1 84 ? 14.363 -6.005 -1.608 1.00 96.31 84 ARG A N 1
ATOM 649 C CA . ARG A 1 84 ? 14.828 -7.336 -2.026 1.00 96.31 84 ARG A CA 1
ATOM 650 C C . ARG A 1 84 ? 14.022 -7.869 -3.202 1.00 96.31 84 ARG A C 1
ATOM 652 O O . ARG A 1 84 ? 14.596 -8.452 -4.116 1.00 96.31 84 ARG A O 1
ATOM 659 N N . LEU A 1 85 ? 12.705 -7.674 -3.185 1.00 95.25 85 LEU A N 1
ATOM 660 C CA . LEU A 1 85 ? 11.828 -8.054 -4.291 1.00 95.25 85 LEU A CA 1
ATOM 661 C C . LEU A 1 85 ? 12.148 -7.249 -5.553 1.00 95.25 85 LEU A C 1
ATOM 663 O O . LEU A 1 85 ? 12.181 -7.827 -6.635 1.00 95.25 85 LEU A O 1
ATOM 667 N N . ASN A 1 86 ? 12.448 -5.957 -5.413 1.00 97.00 86 ASN A N 1
ATOM 668 C CA . ASN A 1 86 ? 12.873 -5.098 -6.511 1.00 97.00 86 ASN A CA 1
ATOM 669 C C . ASN A 1 86 ? 14.185 -5.594 -7.134 1.00 97.00 86 ASN A C 1
ATOM 671 O O . ASN A 1 86 ? 14.237 -5.814 -8.340 1.00 97.00 86 ASN A O 1
ATOM 675 N N . ALA A 1 87 ? 15.207 -5.877 -6.319 1.00 96.75 87 ALA A N 1
ATOM 676 C CA . ALA A 1 87 ? 16.479 -6.420 -6.802 1.00 96.75 87 ALA A CA 1
ATOM 677 C C . ALA A 1 87 ? 16.320 -7.801 -7.469 1.00 96.75 87 ALA A C 1
ATOM 679 O O . ALA A 1 87 ? 16.915 -8.074 -8.512 1.00 96.75 87 ALA A O 1
ATOM 680 N N . LEU A 1 88 ? 15.484 -8.677 -6.901 1.00 96.00 88 LEU A N 1
ATOM 681 C CA . LEU A 1 88 ? 15.176 -9.978 -7.501 1.00 96.00 88 LEU A CA 1
ATOM 682 C C . LEU A 1 88 ? 14.429 -9.841 -8.830 1.00 96.00 88 LEU A C 1
ATOM 684 O O . LEU A 1 88 ? 14.716 -10.604 -9.756 1.00 96.00 88 LEU A O 1
ATOM 688 N N . GLY A 1 89 ? 13.502 -8.885 -8.917 1.00 95.25 89 GLY A N 1
ATOM 689 C CA . GLY A 1 89 ? 12.800 -8.517 -10.140 1.00 95.25 89 GLY A CA 1
ATOM 690 C C . GLY A 1 89 ? 13.772 -8.024 -11.206 1.00 95.25 89 GLY A C 1
ATOM 691 O O . GLY A 1 89 ? 13.788 -8.574 -12.302 1.00 95.25 89 GLY A O 1
ATOM 692 N N . ALA A 1 90 ? 14.663 -7.093 -10.857 1.00 96.75 90 ALA A N 1
ATOM 693 C CA . ALA A 1 90 ? 15.702 -6.582 -11.751 1.00 96.75 90 ALA A CA 1
ATOM 694 C C . ALA A 1 90 ? 16.632 -7.687 -12.279 1.00 96.75 90 ALA A C 1
ATOM 696 O O . ALA A 1 90 ? 17.058 -7.643 -13.428 1.00 96.75 90 ALA A O 1
ATOM 697 N N . ALA A 1 91 ? 16.921 -8.711 -11.471 1.00 97.06 91 ALA A N 1
ATOM 698 C CA . ALA A 1 91 ? 17.777 -9.826 -11.876 1.00 97.06 91 ALA A CA 1
ATOM 699 C C . ALA A 1 91 ? 17.071 -10.881 -12.752 1.00 97.06 91 ALA A C 1
ATOM 701 O O . ALA A 1 91 ? 17.741 -11.677 -13.409 1.00 97.06 91 ALA A O 1
ATOM 702 N N . HIS A 1 92 ? 15.733 -10.942 -12.742 1.00 96.75 92 HIS A N 1
ATOM 703 C CA . HIS A 1 92 ? 14.972 -12.045 -13.348 1.00 96.75 92 HIS A CA 1
ATOM 704 C C . HIS A 1 92 ? 13.753 -1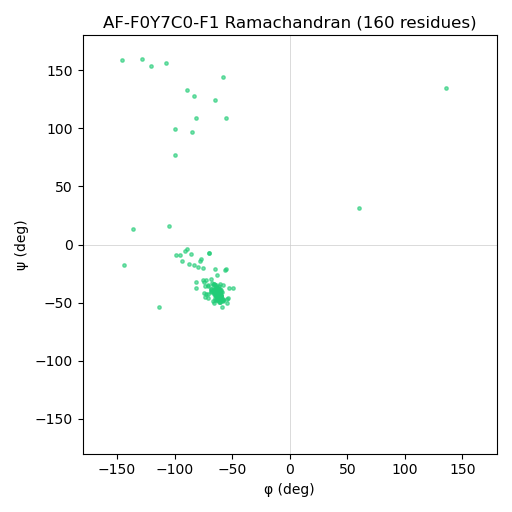1.614 -14.172 1.00 96.75 92 HIS A C 1
ATOM 706 O O . HIS A 1 92 ? 12.918 -12.466 -14.490 1.00 96.75 92 HIS A O 1
ATOM 712 N N . TRP A 1 93 ? 13.632 -10.331 -14.511 1.00 96.50 93 T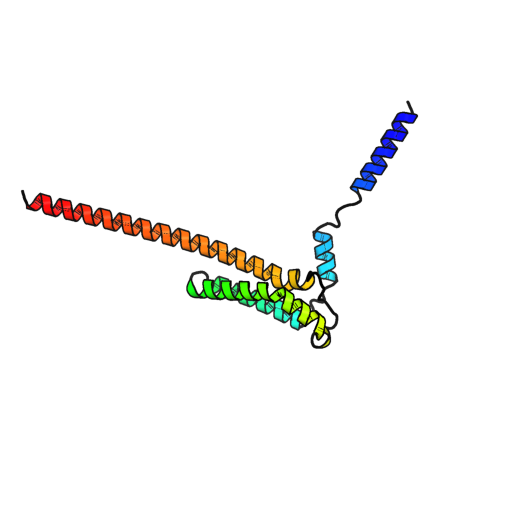RP A N 1
ATOM 713 C CA . TRP A 1 93 ? 12.464 -9.766 -15.193 1.00 96.50 93 TRP A CA 1
ATOM 714 C C . TRP A 1 93 ? 12.106 -10.526 -16.479 1.00 96.50 93 TRP A C 1
ATOM 716 O O . TRP A 1 93 ? 10.932 -10.797 -16.702 1.00 96.50 93 TRP A O 1
ATOM 726 N N . GLU A 1 94 ? 13.099 -10.990 -17.249 1.00 96.75 94 GLU A N 1
ATOM 727 C CA . GLU A 1 94 ? 12.907 -11.729 -18.513 1.00 96.75 94 GLU A CA 1
ATOM 728 C C . GLU A 1 94 ? 12.043 -12.992 -18.366 1.00 96.75 94 GLU A C 1
ATOM 730 O O . GLU A 1 94 ? 11.456 -13.474 -19.333 1.00 96.75 94 GLU A O 1
ATOM 735 N N . LYS A 1 95 ? 11.941 -13.551 -17.153 1.00 96.06 95 LYS A N 1
ATOM 736 C CA . LYS A 1 95 ? 11.135 -14.752 -16.895 1.00 96.06 95 LYS A CA 1
ATOM 737 C C . LYS A 1 95 ? 9.632 -14.472 -16.861 1.00 96.06 95 LYS A C 1
ATOM 739 O O . LYS A 1 95 ? 8.857 -15.422 -16.960 1.00 96.06 95 LYS A O 1
ATOM 744 N N . PHE A 1 96 ? 9.210 -13.225 -16.647 1.00 94.56 96 PHE A N 1
ATOM 745 C CA . PHE A 1 96 ? 7.801 -12.906 -16.384 1.00 94.56 96 PHE A CA 1
ATOM 746 C C . PHE A 1 96 ? 7.305 -11.579 -16.972 1.00 94.56 96 PHE A C 1
ATOM 748 O O . PHE A 1 96 ? 6.092 -11.410 -17.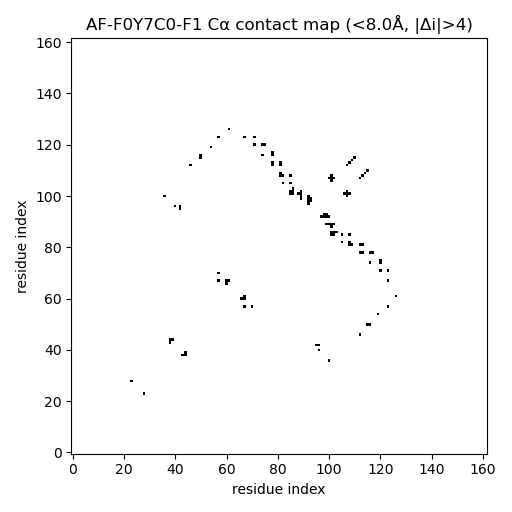086 1.00 94.56 96 PHE A O 1
ATOM 755 N N . ALA A 1 97 ? 8.203 -10.670 -17.346 1.00 95.62 97 ALA A N 1
ATOM 756 C CA . ALA A 1 97 ? 7.907 -9.350 -17.888 1.00 95.62 97 ALA A CA 1
ATOM 757 C C . ALA A 1 97 ? 8.504 -9.195 -19.291 1.00 95.62 97 ALA A C 1
ATOM 759 O O . ALA A 1 97 ? 9.498 -9.838 -19.636 1.00 95.62 97 ALA A O 1
ATOM 760 N N . THR A 1 98 ? 7.901 -8.329 -20.102 1.00 95.06 98 THR A N 1
ATOM 761 C CA . THR A 1 98 ? 8.391 -8.029 -21.457 1.00 95.06 98 THR A CA 1
ATOM 762 C C . THR A 1 98 ? 9.502 -6.980 -21.470 1.00 95.06 98 THR A C 1
ATOM 764 O O . THR A 1 98 ? 10.253 -6.885 -22.439 1.00 95.06 98 THR A O 1
ATOM 767 N N . GLN A 1 99 ? 9.635 -6.222 -20.382 1.00 94.81 99 GLN A N 1
ATOM 768 C CA . GLN A 1 99 ? 10.661 -5.207 -20.174 1.00 94.81 99 GLN A CA 1
ATOM 769 C C . GLN A 1 99 ? 11.078 -5.154 -18.702 1.00 94.81 99 GLN A C 1
ATOM 771 O O . GLN A 1 99 ? 10.343 -5.590 -17.811 1.00 94.81 99 GLN A O 1
ATOM 776 N N . ASN A 1 100 ? 12.266 -4.610 -18.437 1.00 95.69 100 ASN A N 1
ATOM 777 C CA . ASN A 1 100 ? 12.729 -4.420 -17.071 1.00 95.69 100 ASN A CA 1
ATOM 778 C C . ASN A 1 100 ? 12.129 -3.145 -16.470 1.00 95.69 100 ASN A C 1
ATOM 780 O O . ASN A 1 100 ? 12.523 -2.040 -16.836 1.00 95.69 100 ASN A O 1
ATOM 784 N N . TYR A 1 101 ? 11.206 -3.306 -15.526 1.00 95.06 101 TYR A N 1
ATOM 785 C CA . TYR A 1 101 ? 10.627 -2.191 -14.774 1.00 95.06 101 TYR A CA 1
ATOM 786 C C . TYR A 1 101 ? 11.419 -1.812 -13.525 1.00 95.06 101 TYR A C 1
ATOM 788 O O . TYR A 1 101 ? 11.171 -0.759 -12.948 1.00 95.06 101 TYR A O 1
ATOM 796 N N . PHE A 1 102 ? 12.307 -2.686 -13.059 1.00 96.00 102 PHE A N 1
ATOM 797 C CA . PHE A 1 102 ? 12.945 -2.553 -11.758 1.00 96.00 102 PHE A CA 1
ATOM 798 C C . PHE A 1 102 ? 14.232 -1.741 -11.877 1.00 96.00 102 PHE A C 1
ATOM 800 O O . PHE A 1 102 ? 15.069 -1.997 -12.745 1.00 96.00 102 PHE A O 1
ATOM 807 N N . ASP A 1 103 ? 14.389 -0.781 -10.974 1.00 92.62 103 ASP A N 1
ATOM 808 C CA . ASP A 1 103 ? 15.485 0.184 -10.959 1.00 92.62 103 ASP A CA 1
ATOM 809 C C . ASP A 1 103 ? 16.176 0.229 -9.587 1.00 92.62 103 ASP A C 1
ATOM 811 O O . ASP A 1 103 ? 15.584 -0.160 -8.580 1.00 92.62 103 ASP A O 1
ATOM 815 N N . ASP A 1 104 ? 17.414 0.726 -9.526 1.00 92.25 104 ASP A N 1
ATOM 816 C CA . ASP A 1 104 ? 18.202 0.788 -8.282 1.00 92.25 104 ASP A CA 1
ATOM 817 C C . ASP A 1 104 ? 17.568 1.687 -7.209 1.00 92.25 104 ASP A C 1
ATOM 819 O O . ASP A 1 104 ? 17.778 1.483 -6.014 1.00 92.25 104 ASP A O 1
ATOM 823 N N . HIS A 1 105 ? 16.772 2.677 -7.621 1.00 91.25 105 HIS A N 1
ATOM 824 C CA . HIS A 1 105 ? 16.040 3.554 -6.708 1.00 91.25 105 HIS A CA 1
ATOM 825 C C . HIS A 1 105 ? 14.686 2.967 -6.283 1.00 91.25 105 HIS A C 1
ATOM 827 O O . HIS A 1 105 ? 14.036 3.510 -5.387 1.00 91.25 105 HIS A O 1
ATOM 833 N N . GLY A 1 106 ? 14.264 1.857 -6.894 1.00 92.19 106 GLY A N 1
ATOM 834 C CA . GLY A 1 106 ? 13.004 1.182 -6.629 1.00 92.19 106 GLY A CA 1
ATOM 835 C C . GLY A 1 106 ? 11.783 2.057 -6.893 1.00 92.19 106 GLY A C 1
ATOM 836 O O . GLY A 1 106 ? 10.779 1.893 -6.200 1.00 92.19 106 GLY A O 1
ATOM 837 N N . ILE A 1 107 ? 11.835 2.986 -7.851 1.00 92.56 107 ILE A N 1
ATOM 838 C CA . ILE A 1 107 ? 10.712 3.884 -8.165 1.00 92.56 107 ILE A CA 1
ATOM 839 C C . ILE A 1 107 ? 9.488 3.065 -8.573 1.00 92.56 107 ILE A C 1
ATOM 841 O O . ILE A 1 107 ? 8.385 3.287 -8.060 1.00 92.56 107 ILE A O 1
ATOM 845 N N . PHE A 1 108 ? 9.678 2.079 -9.449 1.00 95.12 108 PHE A N 1
ATOM 846 C CA . PHE A 1 108 ? 8.580 1.233 -9.900 1.00 95.12 108 PHE A CA 1
ATOM 847 C C . PHE A 1 108 ? 8.001 0.365 -8.779 1.00 95.12 108 PHE A C 1
ATOM 849 O O . PHE A 1 108 ? 6.790 0.386 -8.550 1.00 95.12 108 PHE A O 1
ATOM 856 N N . ALA A 1 109 ? 8.846 -0.362 -8.041 1.00 95.31 109 ALA A N 1
ATOM 857 C CA . ALA A 1 109 ? 8.395 -1.173 -6.909 1.00 95.31 109 ALA A CA 1
ATOM 858 C C . ALA A 1 109 ? 7.761 -0.300 -5.812 1.00 95.31 109 ALA A C 1
ATOM 860 O O . ALA A 1 109 ? 6.739 -0.659 -5.227 1.00 95.31 109 ALA A O 1
ATOM 861 N N . GLY A 1 110 ? 8.307 0.890 -5.580 1.00 94.62 110 GLY A N 1
ATOM 862 C CA . GLY A 1 110 ? 7.758 1.887 -4.675 1.00 94.62 110 GLY A CA 1
ATOM 863 C C . GLY A 1 110 ? 6.334 2.287 -5.058 1.00 94.62 110 GLY A C 1
ATOM 864 O O . GLY A 1 110 ? 5.440 2.257 -4.212 1.00 94.62 110 GLY A O 1
ATOM 865 N N . ALA A 1 111 ? 6.100 2.602 -6.331 1.00 94.31 111 ALA A N 1
ATOM 866 C CA . ALA A 1 111 ? 4.794 3.024 -6.826 1.00 94.31 111 ALA A CA 1
ATOM 867 C C . ALA A 1 111 ? 3.777 1.872 -6.929 1.00 94.31 111 ALA A C 1
ATOM 869 O O . ALA A 1 111 ? 2.632 2.029 -6.505 1.00 94.31 111 ALA A O 1
ATOM 870 N N . LEU A 1 112 ? 4.174 0.719 -7.477 1.00 95.31 112 LEU A N 1
ATOM 871 C CA . LEU A 1 112 ? 3.261 -0.401 -7.737 1.00 95.31 112 LEU A CA 1
ATOM 872 C C . LEU A 1 112 ? 2.992 -1.258 -6.492 1.00 95.31 112 LEU A C 1
ATOM 874 O O . LEU A 1 112 ? 1.901 -1.812 -6.360 1.00 95.31 112 LEU A O 1
ATOM 878 N N . PHE A 1 113 ? 3.973 -1.390 -5.596 1.00 95.75 113 PHE A N 1
ATOM 879 C CA . PHE A 1 113 ? 3.913 -2.307 -4.456 1.00 95.75 113 PHE A CA 1
ATOM 880 C C . PHE A 1 113 ? 3.878 -1.573 -3.112 1.00 95.75 113 PHE A C 1
ATOM 882 O O . PHE A 1 113 ? 2.954 -1.778 -2.324 1.00 95.75 113 PHE A O 1
ATOM 889 N N . CYS A 1 114 ? 4.827 -0.675 -2.837 1.00 96.25 114 CYS A N 1
ATOM 890 C CA . CYS A 1 114 ? 4.889 -0.025 -1.523 1.00 96.25 114 CYS A CA 1
ATOM 891 C C . CYS A 1 114 ? 3.753 0.976 -1.299 1.00 96.25 114 CYS A C 1
ATOM 893 O O . CYS A 1 114 ? 3.141 0.965 -0.234 1.00 96.25 114 CYS A O 1
ATOM 895 N N . ALA A 1 115 ? 3.451 1.842 -2.269 1.00 95.38 115 ALA A N 1
ATOM 896 C CA . ALA A 1 115 ? 2.475 2.913 -2.085 1.00 95.38 115 ALA A CA 1
ATOM 897 C C . ALA A 1 115 ? 1.062 2.389 -1.742 1.00 95.38 115 ALA A C 1
ATOM 899 O O . ALA A 1 115 ? 0.489 2.865 -0.756 1.00 95.38 115 ALA A O 1
ATOM 900 N N . PRO A 1 116 ? 0.508 1.371 -2.434 1.00 96.00 116 PRO A N 1
ATOM 901 C CA . PRO A 1 116 ? -0.774 0.786 -2.042 1.00 96.00 116 PRO A CA 1
ATOM 902 C C . PRO A 1 116 ? -0.731 0.116 -0.660 1.00 96.00 116 PRO A C 1
ATOM 904 O O . PRO A 1 116 ? -1.692 0.220 0.104 1.00 96.00 116 PRO A O 1
ATOM 907 N N . MET A 1 117 ? 0.381 -0.542 -0.318 1.00 96.38 117 MET A N 1
ATOM 908 C CA . MET A 1 117 ? 0.575 -1.196 0.982 1.00 96.38 117 MET A CA 1
ATOM 909 C C . MET A 1 117 ? 0.659 -0.192 2.134 1.00 96.38 117 MET A C 1
ATOM 911 O O . MET A 1 117 ? 0.073 -0.417 3.192 1.00 96.38 117 MET A O 1
ATOM 915 N N . LEU A 1 118 ? 1.342 0.935 1.928 1.00 96.62 118 LEU A N 1
ATOM 916 C CA . LEU A 1 118 ? 1.429 2.027 2.897 1.00 96.62 118 LEU A CA 1
ATOM 917 C C . LEU A 1 118 ? 0.080 2.731 3.079 1.00 96.62 118 LEU A C 1
ATOM 919 O O . LEU A 1 118 ? -0.295 3.066 4.200 1.00 96.62 118 LEU A O 1
ATOM 923 N N . ALA A 1 119 ? -0.687 2.913 2.001 1.00 97.44 119 ALA A N 1
ATOM 924 C CA . ALA A 1 119 ? -2.049 3.431 2.105 1.00 97.44 119 ALA A CA 1
ATOM 925 C C . ALA A 1 119 ? -2.943 2.486 2.927 1.00 97.44 119 ALA A C 1
ATOM 927 O O . ALA A 1 119 ? -3.672 2.925 3.819 1.00 97.44 119 ALA A O 1
ATOM 928 N N . LEU A 1 120 ? -2.843 1.179 2.674 1.00 97.50 120 LEU A N 1
ATOM 929 C CA . LEU A 1 120 ? -3.574 0.165 3.425 1.00 97.50 120 LEU A CA 1
ATOM 930 C C . LEU A 1 120 ? -3.152 0.135 4.908 1.00 97.50 120 LEU A C 1
ATOM 932 O O . LEU A 1 120 ? -4.012 0.081 5.790 1.00 97.50 120 LEU A O 1
ATOM 936 N N . SER A 1 121 ? -1.850 0.212 5.205 1.00 96.75 121 SER A N 1
ATOM 937 C CA . SER A 1 121 ? -1.343 0.216 6.584 1.00 96.75 121 SER A CA 1
ATOM 938 C C . SER A 1 121 ? -1.744 1.481 7.349 1.00 96.75 121 SER A C 1
ATOM 940 O O . SER A 1 121 ? -2.078 1.393 8.532 1.00 96.75 121 SER A O 1
ATOM 942 N N . LEU A 1 122 ? -1.818 2.635 6.678 1.00 97.38 122 LEU A N 1
ATOM 943 C CA . LEU A 1 122 ? -2.355 3.867 7.256 1.00 97.38 122 LEU A CA 1
ATOM 944 C C . LEU A 1 122 ? -3.832 3.706 7.642 1.00 97.38 122 LEU A C 1
ATOM 946 O O . LEU A 1 122 ? -4.224 4.068 8.752 1.00 97.38 122 LEU A O 1
ATOM 950 N N . CYS A 1 123 ? -4.652 3.115 6.770 1.00 97.19 123 CYS A N 1
ATOM 951 C CA . CYS A 1 123 ? -6.053 2.830 7.089 1.00 97.19 123 CYS A CA 1
ATOM 952 C C . CYS A 1 123 ? -6.203 1.847 8.259 1.00 97.19 123 CYS A C 1
ATOM 954 O O . CYS A 1 123 ? -7.065 2.052 9.117 1.00 97.19 123 CYS A O 1
ATOM 956 N N . MET A 1 124 ? -5.351 0.820 8.339 1.00 96.75 124 MET A N 1
ATOM 957 C CA . MET A 1 124 ? -5.310 -0.074 9.500 1.00 96.75 124 MET A CA 1
ATOM 958 C C . MET A 1 124 ? -4.941 0.670 10.784 1.00 96.75 124 MET A C 1
ATOM 960 O O . MET A 1 124 ? -5.601 0.474 11.803 1.00 96.75 124 MET A O 1
ATOM 964 N N . LEU A 1 125 ? -3.951 1.565 10.738 1.00 96.50 125 LEU A N 1
ATOM 965 C CA . LEU A 1 125 ? -3.540 2.356 11.898 1.00 96.50 125 LEU A CA 1
ATOM 966 C C . LEU A 1 125 ? -4.677 3.249 12.415 1.00 96.50 125 LEU A C 1
ATOM 968 O O . LEU A 1 125 ? -4.921 3.302 13.622 1.00 96.50 125 LEU A O 1
ATOM 972 N N . LEU A 1 126 ? -5.423 3.894 11.513 1.00 96.69 126 LEU A N 1
ATOM 973 C CA . LEU A 1 126 ? -6.615 4.670 11.874 1.00 96.69 126 LEU A CA 1
ATOM 974 C C . LEU A 1 126 ? -7.701 3.786 12.507 1.00 96.69 126 LEU A C 1
ATOM 976 O O . LEU A 1 126 ? -8.318 4.177 13.500 1.00 96.69 126 LEU A O 1
ATOM 980 N N . ASN A 1 127 ? -7.912 2.580 11.974 1.00 95.12 127 ASN A N 1
ATOM 981 C CA . ASN A 1 127 ? -8.863 1.623 12.537 1.00 95.12 127 ASN A CA 1
ATOM 982 C C . ASN A 1 127 ? -8.434 1.132 13.933 1.00 95.12 127 ASN A C 1
ATOM 984 O O . ASN A 1 127 ? -9.273 1.034 14.829 1.00 95.12 127 ASN A O 1
ATOM 988 N N . PHE A 1 128 ? -7.138 0.887 14.155 1.00 94.88 128 PHE A N 1
ATOM 989 C CA . PHE A 1 128 ? -6.605 0.552 15.478 1.00 94.88 128 PHE A CA 1
ATOM 990 C C . PHE A 1 128 ? -6.788 1.686 16.475 1.00 94.88 128 PHE A C 1
ATOM 992 O O . PHE A 1 128 ? -7.220 1.428 17.597 1.00 94.88 128 PHE A O 1
ATOM 999 N N . LEU A 1 129 ? -6.523 2.929 16.071 1.00 94.94 129 LEU A N 1
ATOM 1000 C CA . LEU A 1 129 ? -6.742 4.091 16.928 1.00 94.94 129 LEU A CA 1
ATOM 1001 C C . LEU A 1 129 ? -8.216 4.207 17.334 1.00 94.94 129 LEU A C 1
ATOM 1003 O O . LEU A 1 129 ? -8.521 4.399 18.511 1.00 94.94 129 LEU A O 1
ATOM 1007 N N . HIS A 1 130 ? -9.128 4.027 16.377 1.00 93.00 130 HIS A N 1
ATOM 1008 C CA . HIS A 1 130 ? -10.564 4.039 16.636 1.00 93.00 130 HIS A CA 1
ATOM 1009 C C . HIS A 1 130 ? -10.985 2.920 17.602 1.00 93.00 130 HIS A C 1
ATOM 1011 O O . HIS A 1 130 ? -11.703 3.174 18.572 1.00 93.00 130 HIS A O 1
ATOM 1017 N N . LEU A 1 131 ? -10.513 1.689 17.383 1.00 90.88 131 LEU A N 1
ATOM 1018 C CA . LEU A 1 131 ? -10.825 0.556 18.254 1.00 90.88 131 LEU A CA 1
ATOM 1019 C C . LEU A 1 131 ? -10.252 0.751 19.665 1.00 90.88 131 LEU A C 1
ATOM 1021 O O . LEU A 1 131 ? -10.955 0.518 20.645 1.00 90.88 131 LEU A O 1
ATOM 1025 N N . ALA A 1 132 ? -9.011 1.228 19.777 1.00 91.81 132 ALA A N 1
ATOM 1026 C CA . ALA A 1 132 ? -8.369 1.521 21.054 1.00 91.81 132 ALA A CA 1
ATOM 1027 C C . ALA A 1 132 ? -9.119 2.608 21.838 1.00 91.81 132 ALA A C 1
ATOM 1029 O O . ALA A 1 132 ? -9.371 2.432 23.030 1.00 91.81 132 ALA A O 1
ATOM 1030 N N . ALA A 1 133 ? -9.538 3.690 21.172 1.00 93.12 133 ALA A N 1
ATOM 1031 C CA . ALA A 1 133 ? -10.325 4.753 21.795 1.00 93.12 133 ALA A CA 1
ATOM 1032 C C . ALA A 1 133 ? -11.669 4.230 22.328 1.00 93.12 133 ALA A C 1
ATOM 1034 O O . ALA A 1 133 ? -12.027 4.504 23.474 1.00 93.12 133 ALA A O 1
ATOM 1035 N N . HIS A 1 134 ? -12.381 3.425 21.534 1.00 90.50 134 HIS A N 1
ATOM 1036 C CA . HIS A 1 134 ? -13.631 2.799 21.967 1.00 90.50 134 HIS A CA 1
ATOM 1037 C C . HIS A 1 134 ? -13.434 1.853 23.156 1.00 90.50 134 HIS A C 1
ATOM 1039 O O . HIS A 1 134 ? -14.158 1.963 24.144 1.00 90.50 134 HIS A O 1
ATOM 1045 N N . MET A 1 135 ? -12.426 0.977 23.105 1.00 90.00 135 MET A N 1
ATOM 1046 C CA . MET A 1 135 ? -12.124 0.057 24.207 1.00 90.00 135 MET A CA 1
ATOM 1047 C C . MET A 1 135 ? -11.772 0.805 25.498 1.00 90.00 135 MET A C 1
ATOM 1049 O O . MET A 1 135 ? -12.229 0.419 26.572 1.00 90.00 135 MET A O 1
ATOM 1053 N N . LEU A 1 136 ? -11.009 1.897 25.407 1.00 92.50 136 LEU A N 1
ATOM 1054 C CA . LEU A 1 136 ? -10.648 2.715 26.565 1.00 92.50 136 LEU A CA 1
ATOM 1055 C C . LEU A 1 136 ? -11.882 3.365 27.206 1.00 92.50 136 LEU A C 1
ATOM 1057 O O . LEU A 1 136 ? -12.028 3.347 28.430 1.00 92.50 136 LEU A O 1
ATOM 1061 N N . VAL A 1 137 ? -12.796 3.895 26.389 1.00 93.44 137 VAL A N 1
ATOM 1062 C CA . VAL A 1 137 ? -14.066 4.460 26.871 1.00 93.44 137 VAL A CA 1
ATOM 1063 C C . VAL A 1 137 ? -14.937 3.385 27.524 1.00 93.44 137 VAL A C 1
ATOM 1065 O O . VAL A 1 137 ? -15.518 3.632 28.584 1.00 93.44 137 VAL A O 1
ATOM 1068 N N . ASP A 1 138 ? -15.003 2.190 26.940 1.00 91.38 138 ASP A N 1
ATOM 1069 C CA . ASP A 1 138 ? -15.792 1.081 27.478 1.00 91.38 138 ASP A CA 1
ATOM 1070 C C . ASP A 1 138 ? -15.255 0.592 28.825 1.00 91.38 138 ASP A C 1
ATOM 1072 O O . ASP A 1 138 ? -16.037 0.381 29.757 1.00 91.38 138 ASP A O 1
ATOM 1076 N N . VAL A 1 139 ? -13.933 0.466 28.965 1.00 93.12 139 VAL A N 1
ATOM 1077 C CA . VAL A 1 139 ? -13.293 0.136 30.247 1.00 93.12 139 VAL A CA 1
ATOM 1078 C C . VAL A 1 139 ? -13.597 1.224 31.275 1.00 93.12 139 VAL A C 1
ATOM 1080 O O . VAL A 1 139 ? -14.067 0.908 32.367 1.00 93.12 139 VAL A O 1
ATOM 1083 N N . LYS A 1 140 ? -13.454 2.507 30.916 1.00 92.44 140 LYS A N 1
ATOM 1084 C CA . LYS A 1 140 ? -13.742 3.616 31.838 1.00 92.44 140 LYS A CA 1
ATOM 1085 C C . LYS A 1 140 ? -15.201 3.642 32.291 1.00 92.44 140 LYS A C 1
ATOM 1087 O O . LYS A 1 140 ? -15.491 3.899 33.461 1.00 92.44 140 LYS A O 1
ATOM 1092 N N . ARG A 1 141 ? -16.133 3.359 31.379 1.00 91.50 141 ARG A N 1
ATOM 1093 C CA . ARG A 1 141 ? -17.564 3.271 31.689 1.00 91.50 141 ARG A CA 1
ATOM 1094 C C . ARG A 1 141 ? -17.861 2.107 32.638 1.00 91.50 141 ARG A C 1
ATOM 1096 O O . ARG A 1 141 ? -18.706 2.264 33.520 1.00 91.50 141 ARG A O 1
ATOM 1103 N N . ARG A 1 142 ? -17.184 0.967 32.472 1.00 92.62 142 ARG A N 1
ATOM 1104 C CA . ARG A 1 142 ? -17.315 -0.197 33.366 1.00 92.62 142 ARG A CA 1
ATOM 1105 C C . ARG A 1 142 ? -16.771 0.105 34.757 1.00 92.62 142 ARG A C 1
ATOM 1107 O O . ARG A 1 142 ? -17.516 -0.058 35.715 1.00 92.62 142 ARG A O 1
ATOM 1114 N N . GLU A 1 143 ? -15.567 0.666 34.855 1.00 92.25 143 GLU A N 1
ATOM 1115 C CA . GLU A 1 143 ? -14.989 1.097 36.137 1.00 92.25 143 GLU A CA 1
ATOM 1116 C C . GLU A 1 143 ? -15.934 2.033 36.904 1.00 92.25 143 GLU A C 1
ATOM 1118 O O . GLU A 1 143 ? -16.173 1.852 38.097 1.00 92.25 143 GLU A O 1
ATOM 1123 N N . PHE A 1 144 ? -16.522 3.023 36.218 1.00 92.12 144 PHE A N 1
ATOM 1124 C CA . PHE A 1 144 ? -17.434 3.969 36.862 1.00 92.12 144 PHE A CA 1
ATOM 1125 C C . PHE A 1 144 ? -18.712 3.293 37.373 1.00 92.12 144 PHE A C 1
ATOM 1127 O O . PHE A 1 144 ? -19.172 3.592 38.475 1.00 92.12 144 PHE A O 1
ATOM 1134 N N . LYS A 1 145 ? -19.275 2.363 36.593 1.00 92.38 145 LYS A N 1
ATOM 1135 C CA . LYS A 1 145 ? -20.452 1.590 37.001 1.00 92.38 145 LYS A CA 1
ATOM 1136 C C . LYS A 1 145 ? -20.149 0.734 38.232 1.00 92.38 145 LYS A C 1
ATOM 1138 O O . LYS A 1 145 ? -20.929 0.756 39.181 1.00 92.38 145 LYS A O 1
ATOM 1143 N N . ASP A 1 146 ? -19.007 0.053 38.243 1.00 92.31 146 ASP A N 1
ATOM 1144 C CA . ASP A 1 146 ? -18.597 -0.802 39.358 1.00 92.31 146 ASP A CA 1
ATOM 1145 C C . ASP A 1 146 ? -18.377 0.018 40.641 1.00 92.31 146 ASP A C 1
ATOM 1147 O O . ASP A 1 146 ? -18.821 -0.384 41.719 1.00 92.31 146 ASP A O 1
ATOM 1151 N N . HIS A 1 147 ? -17.790 1.216 40.526 1.00 91.00 147 HIS A N 1
ATOM 1152 C CA . HIS A 1 147 ? -17.618 2.142 41.650 1.00 91.00 147 HIS A CA 1
ATOM 1153 C C . HIS A 1 147 ? -18.953 2.642 42.225 1.00 91.00 147 HIS A C 1
ATOM 1155 O O . HIS A 1 147 ? -19.088 2.758 43.444 1.00 91.00 147 HIS A O 1
ATOM 1161 N N . LEU A 1 148 ? -19.943 2.950 41.380 1.00 92.00 148 LEU A N 1
ATOM 1162 C CA . LEU A 1 148 ? -21.272 3.362 41.848 1.00 92.00 148 LEU A CA 1
ATOM 1163 C C . LEU A 1 148 ? -21.977 2.224 42.589 1.00 92.00 148 LEU A C 1
ATOM 1165 O O . LEU A 1 148 ? -22.468 2.430 43.696 1.00 92.00 148 LEU A O 1
ATOM 1169 N N . THR A 1 149 ? -21.956 1.014 42.025 1.00 91.81 149 THR A N 1
ATOM 1170 C CA . THR A 1 149 ? -22.559 -0.163 42.661 1.00 91.81 149 THR A CA 1
ATOM 1171 C C . THR A 1 149 ? -21.867 -0.525 43.979 1.00 91.81 149 THR A C 1
ATOM 1173 O O . THR A 1 149 ? -22.531 -0.965 44.917 1.00 91.81 149 THR A O 1
ATOM 1176 N N . ALA A 1 150 ? -20.549 -0.331 44.093 1.00 91.25 150 ALA A N 1
ATOM 1177 C CA . ALA A 1 150 ? -19.834 -0.510 45.358 1.00 91.25 150 ALA A CA 1
ATOM 1178 C C . ALA A 1 150 ? -20.310 0.491 46.428 1.00 91.25 150 ALA A C 1
ATOM 1180 O O . ALA A 1 150 ? -20.656 0.076 47.533 1.00 91.25 150 ALA A O 1
ATOM 1181 N N . LYS A 1 151 ? -20.432 1.778 46.074 1.00 89.69 151 LYS A N 1
ATOM 1182 C CA . LYS A 1 151 ? -20.924 2.824 46.989 1.00 89.69 151 LYS A CA 1
ATOM 1183 C C . LYS A 1 151 ? -22.375 2.619 47.423 1.00 89.69 151 LYS A C 1
ATOM 1185 O O . LYS A 1 151 ? -22.716 2.897 48.568 1.00 89.69 151 LYS A O 1
ATOM 1190 N N . GLU A 1 152 ? -23.246 2.154 46.529 1.00 90.62 152 GLU A N 1
ATOM 1191 C CA . GLU A 1 152 ? -24.639 1.831 46.874 1.00 90.62 152 GLU A CA 1
ATOM 1192 C C . GLU A 1 152 ? -24.711 0.690 47.896 1.00 90.62 152 GLU A C 1
ATOM 1194 O O . GLU A 1 152 ? -25.449 0.785 48.877 1.00 90.62 152 GLU A O 1
ATOM 1199 N N . LYS A 1 153 ? -23.884 -0.348 47.721 1.00 89.56 153 LYS A N 1
ATOM 1200 C CA . LYS A 1 153 ? -23.791 -1.471 48.665 1.00 89.56 153 LYS A CA 1
ATOM 1201 C C . LYS A 1 153 ? -23.235 -1.064 50.030 1.00 89.56 153 LYS A C 1
ATOM 1203 O O . LYS A 1 153 ? -23.634 -1.650 51.030 1.00 89.56 153 LYS A O 1
ATOM 1208 N N . GLU A 1 154 ? -22.307 -0.110 50.086 1.00 88.19 154 GLU A N 1
ATOM 1209 C CA . GLU A 1 154 ? -21.802 0.443 51.352 1.00 88.19 154 GLU A CA 1
ATOM 1210 C C . GLU A 1 154 ? -22.910 1.189 52.105 1.00 88.19 154 GLU A C 1
ATOM 1212 O O . GLU A 1 154 ? -23.172 0.877 53.265 1.00 88.19 154 GLU A O 1
ATOM 1217 N N . LYS A 1 155 ? -23.652 2.065 51.416 1.00 87.25 155 LYS A N 1
ATOM 1218 C CA . LYS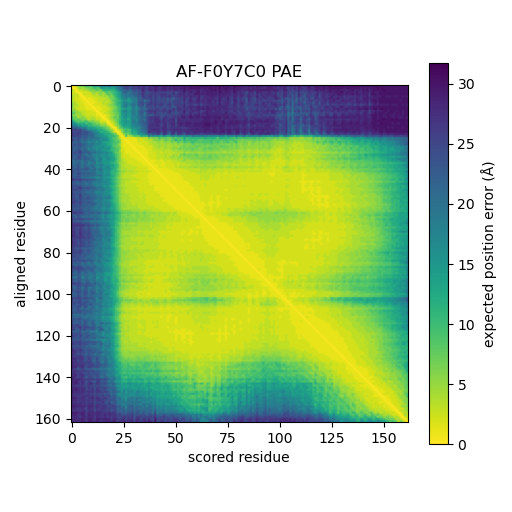 A 1 155 ? -24.781 2.803 52.009 1.00 87.25 155 LYS A CA 1
ATOM 1219 C C . LYS A 1 155 ? -25.901 1.894 52.521 1.00 87.25 155 LYS A C 1
ATOM 1221 O O . LYS A 1 155 ? -26.486 2.172 53.563 1.00 87.25 155 LYS A O 1
ATOM 1226 N N . GLU A 1 156 ? -26.211 0.806 51.811 1.00 84.81 156 GLU A N 1
ATOM 1227 C CA . GLU A 1 156 ? -27.238 -0.152 52.250 1.00 84.81 156 GLU A CA 1
ATOM 1228 C C . GLU A 1 156 ? -26.817 -0.928 53.511 1.00 84.81 156 GLU A C 1
ATOM 1230 O O . GLU A 1 156 ? -27.666 -1.322 54.311 1.00 84.81 156 GLU A O 1
ATOM 1235 N N . LYS A 1 157 ? -25.511 -1.157 53.704 1.00 83.31 157 LYS A N 1
ATOM 1236 C CA . LYS A 1 157 ? -24.986 -1.801 54.917 1.00 83.31 157 LYS A CA 1
ATOM 1237 C C . LYS A 1 157 ? -25.017 -0.862 56.117 1.00 83.31 157 LYS A C 1
ATOM 1239 O O . LYS A 1 157 ? -25.399 -1.308 57.193 1.00 83.31 157 LYS A O 1
ATOM 1244 N N . GLU A 1 158 ? -24.648 0.403 55.929 1.00 80.44 158 GLU A N 1
ATOM 1245 C CA . GLU A 1 158 ? -24.706 1.420 56.987 1.00 80.44 158 GLU A CA 1
ATOM 1246 C C . GLU A 1 158 ? -26.150 1.647 57.457 1.00 80.44 158 GLU A C 1
ATOM 1248 O O . GLU A 1 158 ? -26.421 1.569 58.648 1.00 80.44 158 GLU A O 1
ATOM 1253 N N . GLY A 1 159 ? -27.111 1.778 56.534 1.00 77.50 159 GLY A N 1
ATOM 1254 C CA . GLY A 1 159 ? -28.524 1.976 56.886 1.00 77.50 159 GLY A CA 1
ATOM 1255 C C . GLY A 1 159 ? -29.248 0.767 57.504 1.00 77.50 159 GLY A C 1
ATOM 1256 O O . GLY A 1 159 ? -30.398 0.907 57.903 1.00 77.50 159 GLY A O 1
ATOM 1257 N N . LYS A 1 160 ? -28.628 -0.421 57.555 1.00 70.06 160 LYS A N 1
ATOM 1258 C CA . LYS A 1 160 ? -29.152 -1.603 58.276 1.00 70.06 160 LYS A CA 1
ATOM 1259 C C . LYS A 1 160 ? -28.517 -1.792 59.658 1.00 70.06 160 LYS A C 1
ATOM 1261 O O . LYS A 1 160 ? -28.925 -2.704 60.374 1.00 70.06 160 LYS A O 1
ATOM 1266 N N . ALA A 1 161 ? -27.478 -1.020 59.980 1.00 67.06 161 ALA A N 1
ATOM 1267 C CA . ALA A 1 161 ? -26.764 -1.099 61.252 1.00 67.06 161 ALA A CA 1
ATOM 1268 C C . ALA A 1 161 ? -27.299 -0.114 62.312 1.00 67.06 161 ALA A C 1
ATOM 1270 O O . ALA A 1 161 ? -26.987 -0.300 63.488 1.00 67.06 161 ALA A O 1
ATOM 1271 N N . ASP A 1 162 ? -28.103 0.869 61.892 1.00 53.56 162 ASP A N 1
ATOM 1272 C CA . ASP A 1 162 ? -28.884 1.791 62.734 1.00 53.56 162 ASP A CA 1
ATOM 1273 C C . ASP A 1 162 ? -30.313 1.264 62.974 1.00 53.56 162 ASP A C 1
ATOM 1275 O O . ASP A 1 162 ? -30.844 1.480 64.090 1.00 53.56 162 ASP A O 1
#

Radius of gyration: 29.65 Å; Cα contacts (8 Å, |Δi|>4): 62; chains: 1; bounding box: 48×71×84 Å

Secondary structure (DSSP, 8-state):
-HHHHHHHHHHHHHHHHHTTS----HHHHHHHHHHHS-TT-HHHHHHHHHHHHHHHHHHHTTT-HHHHHHHHHHHHHHHHTHHHHHHHHHHHGGGT-SS----TT-HHHIIIIIHHHHHHHHHHHHHHHHHHHHHHHHHHHHHHHHHHHHHHHHHHHHTTT-

pLDDT: mean 89.42, std 11.29, range [49.62, 98.06]

Mean predicted aligned error: 10.16 Å

Sequence (162 aa):
MESLGSIIDGIKSEVLKGAKVGPETFLENVAAFRAAVDWSERWIQGVLAWHASLWVVFLAFRKVYEVQVGLFFGVTIAVGLAERLNALGAAHWEKFATQNYFDDHGIFAGALFCAPMLALSLCMLLNFLHLAAHMLVDVKRREFKDHLTAKEKEKEKEGKAD

Foldseek 3Di:
DVVVVVVVVVVVVVVVVVVVPDDCDVVNVVVVLVVPDDCVFPVLVVLVVVLVVLVVQCVVCLPPVVSLVVSLVVLVVQLVCLLVVLVVCQVCVVVRHPDRPRDNVRPVSCVSPVVSSVVSNVVSVVSVVVVVVVVVVVVVVVVVVVVVVVVVVVVVVVVVVD

InterPro domains:
  IPR026721 Transmembrane protein 18 [PF14770] (33-146)

Organism: Aureococcus anophagefferens (NCBI:txid44056)

Solvent-accessible surface area (backbone atoms only — not comparable to full-atom values): 9168 Å² total; per-residue (Å²): 118,70,70,61,52,55,51,52,51,47,50,49,52,50,51,52,50,54,61,66,68,66,73,86,46,73,66,52,54,52,50,51,51,57,69,72,50,71,78,81,40,67,62,59,46,47,52,53,51,51,52,52,50,52,52,50,51,48,66,75,38,67,88,41,64,70,61,47,52,52,51,46,52,51,48,52,50,51,52,73,41,41,67,59,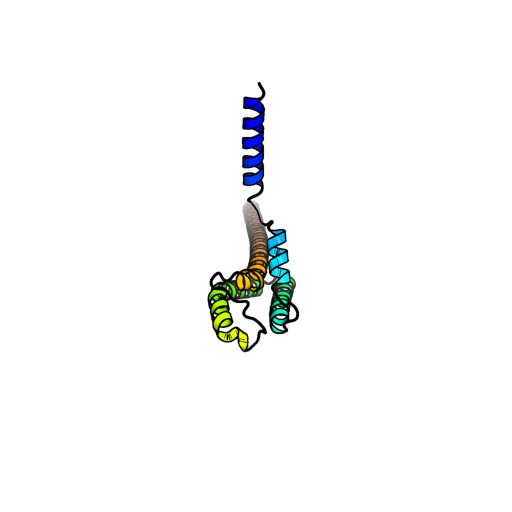52,30,54,51,40,54,74,48,27,81,81,77,40,97,61,78,68,46,50,98,84,30,60,47,45,38,61,74,51,38,47,60,47,52,52,50,47,49,53,50,50,53,50,49,51,53,52,51,53,50,53,52,51,53,52,53,53,48,54,53,50,52,53,51,55,50,53,52,54,51,53,58,52,57,73,70,73,115

Nearest PDB structures (foldseek):
  3zx6-assembly1_A  TM=2.453E-01  e=7.684E+00  Archaeoglobus fulgidus DSM 4304